Protein AF-A0AAW6T1L1-F1 (afdb_monomer_lite)

pLDDT: mean 94.18, std 6.64, range [55.56, 98.31]

Structure (mmCIF, N/CA/C/O backbone):
data_AF-A0AAW6T1L1-F1
#
_entry.id   AF-A0AAW6T1L1-F1
#
loop_
_atom_site.group_PDB
_atom_site.id
_atom_site.type_symbol
_atom_site.label_atom_id
_atom_site.label_alt_id
_atom_site.label_comp_id
_atom_site.label_asym_id
_atom_site.label_entity_id
_atom_site.label_seq_id
_atom_site.pdbx_PDB_ins_code
_atom_site.Cartn_x
_atom_site.Cartn_y
_atom_site.Cartn_z
_atom_site.occupancy
_atom_site.B_iso_or_equiv
_atom_site.auth_seq_id
_atom_site.auth_comp_id
_atom_site.auth_asym_id
_atom_site.auth_atom_id
_atom_site.pdbx_PDB_model_num
ATOM 1 N N . MET A 1 1 ? 7.557 -18.595 3.979 1.00 55.56 1 MET A N 1
ATOM 2 C CA . MET A 1 1 ? 6.472 -17.636 4.281 1.00 55.56 1 MET A CA 1
ATOM 3 C C . MET A 1 1 ? 5.802 -17.263 2.972 1.00 55.56 1 MET A C 1
ATOM 5 O O . MET A 1 1 ? 6.517 -16.931 2.035 1.00 55.56 1 MET A O 1
ATOM 9 N N . SER A 1 2 ? 4.479 -17.384 2.877 1.00 85.12 2 SER A N 1
ATOM 10 C CA . SER A 1 2 ? 3.704 -16.877 1.741 1.00 85.12 2 SER A CA 1
ATOM 11 C C . SER A 1 2 ? 3.286 -15.435 2.027 1.00 85.12 2 SER A C 1
ATOM 13 O O . SER A 1 2 ? 2.794 -15.134 3.113 1.00 85.12 2 SER A O 1
ATOM 15 N N . PHE A 1 3 ? 3.510 -14.535 1.072 1.00 89.44 3 PHE A N 1
ATOM 16 C CA . P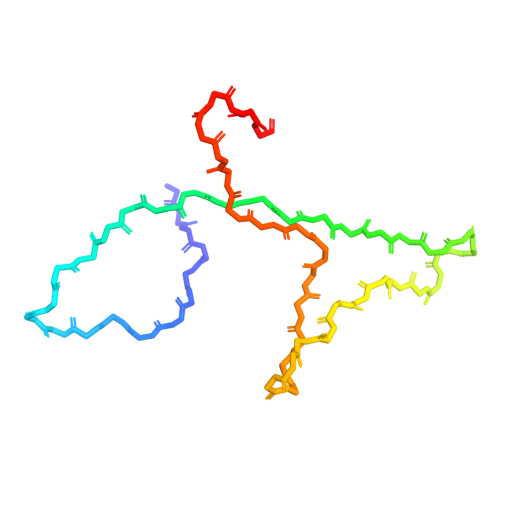HE A 1 3 ? 3.065 -13.146 1.165 1.00 89.44 3 PHE A CA 1
ATOM 17 C C . PHE A 1 3 ? 1.717 -13.004 0.468 1.00 89.44 3 PHE A C 1
ATOM 19 O O . PHE A 1 3 ? 1.564 -13.444 -0.675 1.00 89.44 3 PHE A O 1
ATOM 26 N N . ILE A 1 4 ? 0.752 -12.369 1.135 1.00 95.00 4 ILE A N 1
ATOM 27 C CA . ILE A 1 4 ? -0.488 -11.970 0.472 1.00 95.00 4 ILE A CA 1
ATOM 28 C C . ILE A 1 4 ? -0.105 -10.939 -0.590 1.00 95.00 4 ILE A C 1
ATOM 30 O O . ILE A 1 4 ? 0.451 -9.889 -0.275 1.00 95.00 4 ILE 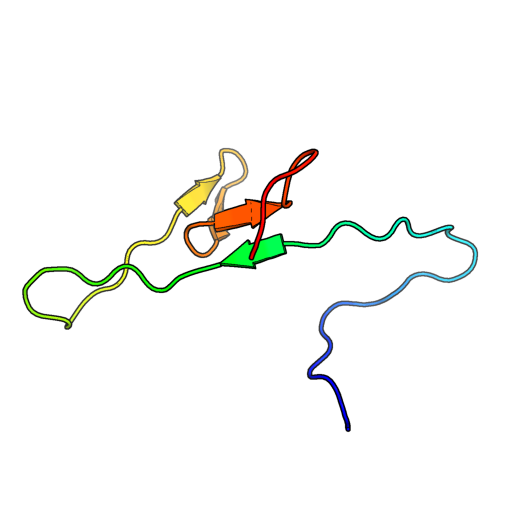A O 1
ATOM 34 N N . THR A 1 5 ? -0.347 -11.284 -1.848 1.00 93.62 5 THR A N 1
ATOM 35 C CA . THR A 1 5 ? 0.067 -10.491 -3.004 1.00 93.62 5 THR A CA 1
ATOM 36 C C . THR A 1 5 ? -1.168 -10.149 -3.821 1.00 93.62 5 THR A C 1
ATOM 38 O O . THR A 1 5 ? -2.007 -11.012 -4.069 1.00 93.62 5 THR A O 1
ATOM 41 N N . PHE A 1 6 ? -1.272 -8.888 -4.231 1.00 95.00 6 PHE A N 1
ATOM 42 C CA . PHE A 1 6 ? -2.390 -8.361 -5.008 1.00 95.00 6 PHE A CA 1
ATOM 43 C C . PHE A 1 6 ? -1.882 -7.687 -6.285 1.00 95.00 6 PHE A C 1
ATOM 45 O O . PHE A 1 6 ? -0.726 -7.269 -6.357 1.00 95.00 6 PHE A O 1
ATOM 52 N N . GLY A 1 7 ? -2.777 -7.538 -7.265 1.00 94.50 7 GLY A N 1
ATOM 53 C CA . GLY A 1 7 ? -2.474 -6.957 -8.573 1.00 94.50 7 GLY A CA 1
ATOM 54 C C . GLY A 1 7 ? -1.990 -7.989 -9.593 1.00 94.50 7 GLY A C 1
ATOM 55 O O . GLY A 1 7 ? -1.551 -9.083 -9.244 1.00 94.50 7 GLY A O 1
ATOM 56 N N . GLN A 1 8 ? -2.092 -7.636 -10.874 1.00 95.44 8 GLN A N 1
ATOM 57 C CA . GLN A 1 8 ? -1.526 -8.418 -11.970 1.00 95.44 8 GLN A CA 1
ATOM 58 C C . GLN A 1 8 ? -0.198 -7.792 -12.385 1.00 95.44 8 GLN A C 1
ATOM 60 O O . GLN A 1 8 ? -0.142 -6.611 -12.727 1.00 95.44 8 GLN A O 1
ATOM 65 N N . LYS A 1 9 ? 0.880 -8.577 -12.319 1.00 94.25 9 LYS A N 1
ATOM 66 C CA . LYS A 1 9 ? 2.181 -8.163 -12.840 1.00 94.25 9 LYS A CA 1
ATOM 67 C C . LYS A 1 9 ? 2.183 -8.394 -14.347 1.00 94.25 9 LYS A C 1
ATOM 69 O O . LYS A 1 9 ? 1.881 -9.496 -14.788 1.00 94.25 9 LYS A O 1
ATOM 74 N N . GLU A 1 10 ? 2.499 -7.361 -15.112 1.00 96.81 10 GLU A N 1
ATOM 75 C CA . GLU A 1 10 ? 2.566 -7.448 -16.567 1.00 96.81 10 GLU A CA 1
ATOM 76 C C . GLU A 1 10 ? 3.932 -7.976 -17.010 1.00 96.81 10 GLU A C 1
ATOM 78 O O . GLU A 1 10 ? 4.974 -7.575 -16.477 1.00 96.81 10 GLU A O 1
ATOM 83 N N . ASP A 1 11 ? 3.917 -8.865 -18.002 1.00 94.81 11 ASP A N 1
ATOM 84 C CA . ASP A 1 11 ? 5.130 -9.397 -18.612 1.00 94.81 11 ASP A CA 1
ATOM 85 C C . ASP A 1 11 ? 5.903 -8.304 -19.363 1.00 94.81 11 ASP A C 1
ATOM 87 O O . ASP A 1 11 ? 5.347 -7.298 -19.805 1.00 94.81 11 ASP A O 1
ATOM 91 N N . ALA A 1 12 ? 7.216 -8.509 -19.497 1.00 94.94 12 ALA A N 1
ATOM 92 C CA . ALA A 1 12 ? 8.142 -7.604 -20.185 1.00 94.94 12 ALA A CA 1
ATOM 93 C C . ALA A 1 12 ? 8.219 -6.160 -19.630 1.00 94.94 12 ALA A C 1
ATOM 95 O O . ALA A 1 12 ? 8.808 -5.293 -20.275 1.00 94.94 12 ALA A O 1
ATOM 96 N N . LYS A 1 13 ? 7.692 -5.893 -18.424 1.00 96.06 13 LYS A N 1
ATOM 97 C CA . LYS A 1 13 ? 7.913 -4.633 -17.696 1.00 96.06 13 LYS A CA 1
ATOM 98 C C . LYS A 1 13 ? 8.962 -4.786 -16.598 1.00 96.06 13 LYS A C 1
ATOM 100 O O . LYS A 1 13 ? 8.940 -5.738 -15.814 1.00 96.06 13 LYS A O 1
ATOM 105 N N . GLU A 1 14 ? 9.839 -3.795 -16.485 1.00 96.25 14 GLU A N 1
ATOM 106 C CA . GLU A 1 14 ? 10.734 -3.657 -15.337 1.00 96.25 14 GLU A CA 1
ATOM 107 C C . GLU A 1 14 ? 10.007 -2.951 -14.188 1.00 96.25 14 GLU A C 1
ATOM 109 O O . GLU A 1 14 ? 9.509 -1.836 -14.329 1.00 96.25 14 GLU A O 1
ATOM 114 N N . TYR A 1 15 ? 9.936 -3.613 -13.033 1.00 95.69 15 TYR A N 1
ATOM 115 C CA . TYR A 1 15 ? 9.304 -3.069 -11.832 1.00 95.69 15 TYR A CA 1
ATOM 116 C C . TYR A 1 15 ? 10.370 -2.630 -10.833 1.00 95.69 15 TYR A C 1
ATOM 118 O O . TYR A 1 15 ? 11.233 -3.422 -10.452 1.00 95.69 15 TYR A O 1
ATOM 126 N N . ILE A 1 16 ? 10.259 -1.396 -10.346 1.00 95.00 16 ILE A N 1
ATOM 127 C CA . ILE A 1 16 ? 11.094 -0.889 -9.255 1.00 95.00 16 ILE A CA 1
ATOM 128 C C . ILE A 1 16 ? 10.445 -1.171 -7.899 1.00 95.00 16 ILE A C 1
ATOM 130 O O . ILE A 1 16 ? 9.232 -1.031 -7.722 1.00 95.00 16 ILE A O 1
ATOM 134 N N . LYS A 1 17 ? 11.258 -1.553 -6.912 1.00 92.25 17 LYS A N 1
ATOM 135 C CA . LYS A 1 17 ? 10.783 -1.744 -5.539 1.00 92.25 17 LYS A CA 1
ATOM 136 C C . LYS A 1 17 ? 10.591 -0.382 -4.871 1.00 92.25 17 LYS A C 1
ATOM 138 O O . LYS A 1 17 ? 11.556 0.354 -4.693 1.00 92.25 17 LYS A O 1
ATOM 143 N N . ARG A 1 18 ? 9.360 -0.085 -4.451 1.00 93.19 18 ARG A N 1
ATOM 144 C CA . ARG A 1 18 ? 9.017 1.083 -3.626 1.00 93.19 18 ARG A CA 1
ATOM 145 C C . ARG A 1 18 ? 8.276 0.603 -2.374 1.00 93.19 18 ARG A C 1
ATOM 147 O O . ARG A 1 18 ? 7.103 0.253 -2.489 1.00 93.19 18 ARG A O 1
ATOM 154 N N . PRO A 1 19 ? 8.954 0.472 -1.219 1.00 92.88 19 PRO A N 1
ATOM 155 C CA . PRO A 1 19 ? 8.292 0.060 0.014 1.00 92.88 19 PRO A CA 1
ATOM 156 C C . PRO A 1 19 ? 7.301 1.136 0.469 1.00 92.88 19 PRO A C 1
ATOM 158 O O . PRO A 1 19 ? 7.519 2.323 0.236 1.00 92.88 19 PRO A O 1
ATOM 161 N N . ALA A 1 20 ? 6.216 0.712 1.109 1.00 95.12 20 ALA A N 1
ATOM 162 C CA . ALA A 1 20 ? 5.156 1.583 1.595 1.00 95.12 20 ALA A CA 1
ATOM 163 C C . ALA A 1 20 ? 4.620 1.064 2.932 1.00 95.12 20 ALA A C 1
ATOM 165 O O . ALA A 1 20 ? 4.615 -0.148 3.165 1.00 95.12 20 ALA A O 1
ATOM 166 N N . VAL A 1 21 ? 4.158 1.979 3.784 1.00 96.56 21 VAL A N 1
ATOM 167 C CA . VAL A 1 21 ? 3.523 1.676 5.073 1.00 96.56 21 VAL A CA 1
ATOM 168 C C . VAL A 1 21 ? 2.163 2.354 5.115 1.00 96.56 21 VAL A C 1
ATOM 170 O O . VAL A 1 21 ? 2.009 3.501 4.697 1.00 96.56 21 VAL A O 1
ATOM 173 N N . TYR A 1 22 ? 1.176 1.628 5.630 1.00 97.00 22 TYR A N 1
ATOM 174 C CA . TYR A 1 22 ? -0.194 2.096 5.797 1.00 97.00 22 TYR A CA 1
ATOM 175 C C . TYR A 1 22 ? -0.658 1.800 7.216 1.00 97.00 22 TYR A C 1
ATOM 177 O O . TYR A 1 22 ? -0.284 0.776 7.791 1.00 97.00 22 TYR A O 1
ATOM 185 N N . CYS A 1 23 ? -1.491 2.672 7.775 1.00 96.38 23 CYS A N 1
ATOM 186 C CA . CYS A 1 23 ? -2.036 2.500 9.114 1.00 96.38 23 CYS A CA 1
ATOM 187 C C . CYS A 1 23 ? -3.566 2.571 9.127 1.00 96.38 23 CYS A C 1
ATOM 189 O O . CYS A 1 23 ? -4.211 3.080 8.210 1.00 96.38 23 CYS A O 1
ATOM 191 N N . LEU A 1 24 ? -4.151 2.045 10.203 1.00 97.69 24 LEU A N 1
ATOM 192 C CA . LEU A 1 24 ? -5.565 2.213 10.510 1.00 97.69 24 LEU A CA 1
ATOM 193 C C . LEU A 1 24 ? -5.702 3.344 11.526 1.00 97.69 24 LEU A C 1
ATOM 195 O O . LEU A 1 24 ? -5.346 3.186 12.694 1.00 97.69 24 LEU A O 1
ATOM 199 N N . MET A 1 25 ? -6.213 4.488 11.081 1.00 97.62 25 MET A N 1
ATOM 200 C CA . MET A 1 25 ? -6.532 5.603 11.969 1.00 97.62 25 MET A CA 1
ATOM 201 C C . MET A 1 25 ? -7.995 5.512 12.378 1.00 97.62 25 MET A C 1
ATOM 203 O O . MET A 1 25 ? -8.882 5.693 11.546 1.00 97.62 25 MET A O 1
ATOM 207 N N . PHE A 1 26 ? -8.244 5.230 13.652 1.00 98.31 26 PHE A N 1
ATOM 208 C CA . PHE A 1 26 ? -9.591 5.138 14.205 1.00 98.31 26 PHE A CA 1
ATOM 209 C C . PHE A 1 26 ? -10.072 6.497 14.709 1.00 98.31 26 PHE A C 1
ATOM 211 O O . PHE A 1 26 ? -9.286 7.296 15.222 1.00 98.31 26 PHE A O 1
ATOM 218 N N . ASN A 1 27 ? -11.379 6.740 14.636 1.00 97.81 27 ASN A N 1
ATOM 219 C CA . ASN A 1 27 ? -11.986 7.799 15.437 1.00 97.81 27 ASN A CA 1
ATOM 220 C C . ASN A 1 27 ? -11.990 7.413 16.934 1.00 97.81 27 ASN A C 1
ATOM 222 O O . ASN A 1 27 ? -11.726 6.269 17.303 1.00 97.81 27 ASN A O 1
ATOM 226 N N . ASN A 1 28 ? -12.335 8.356 17.816 1.00 97.81 28 ASN A N 1
ATOM 227 C CA . ASN A 1 28 ? -12.287 8.128 19.267 1.00 97.81 28 ASN A CA 1
ATOM 228 C C . ASN A 1 28 ? -13.153 6.940 19.738 1.00 97.81 28 ASN A C 1
ATOM 230 O O . ASN A 1 28 ? -12.790 6.232 20.672 1.00 97.81 28 ASN A O 1
ATOM 234 N N . GLN A 1 29 ? -14.289 6.709 19.077 1.00 97.81 29 GLN A N 1
ATOM 235 C CA . GLN A 1 29 ? -15.213 5.618 19.403 1.00 97.81 29 GLN A CA 1
ATOM 236 C C . GLN A 1 29 ? -14.773 4.259 18.830 1.00 97.81 29 GLN A C 1
ATOM 238 O O . GLN A 1 29 ? -15.341 3.236 19.200 1.00 97.81 29 GLN A O 1
ATOM 243 N N . LYS A 1 30 ? -13.745 4.233 17.968 1.00 96.81 30 LYS A N 1
ATOM 244 C CA . LYS A 1 30 ? -13.230 3.048 17.260 1.00 96.81 30 LYS A CA 1
ATOM 245 C C . LYS A 1 30 ? -14.258 2.322 16.383 1.00 96.81 30 LYS A C 1
ATOM 247 O O . LYS A 1 30 ? -14.052 1.164 16.035 1.00 96.81 30 LYS A O 1
ATOM 252 N N . ASP A 1 31 ? -15.332 2.998 15.993 1.00 97.88 31 ASP A N 1
ATOM 253 C CA . ASP A 1 31 ? -16.363 2.482 15.086 1.00 97.88 31 ASP A CA 1
ATOM 254 C C . ASP A 1 31 ? -16.132 2.915 13.630 1.00 97.88 31 ASP A C 1
ATOM 256 O O . ASP A 1 31 ? -16.803 2.431 12.720 1.00 97.88 31 ASP A O 1
ATOM 260 N N . ARG A 1 32 ? -15.185 3.831 13.391 1.00 98.06 32 ARG A N 1
ATOM 261 C CA . ARG A 1 32 ? -14.847 4.337 12.057 1.00 98.06 32 ARG A CA 1
ATOM 262 C C . ARG A 1 32 ? -13.344 4.410 11.865 1.00 98.06 32 ARG A C 1
ATOM 264 O O . ARG A 1 32 ? -12.603 4.673 12.813 1.00 98.06 32 ARG A O 1
ATOM 271 N N . ILE A 1 33 ? -12.924 4.254 10.614 1.00 98.00 33 ILE A N 1
ATOM 272 C CA . ILE A 1 33 ? -11.546 4.478 10.180 1.00 98.00 33 ILE A CA 1
ATOM 273 C C .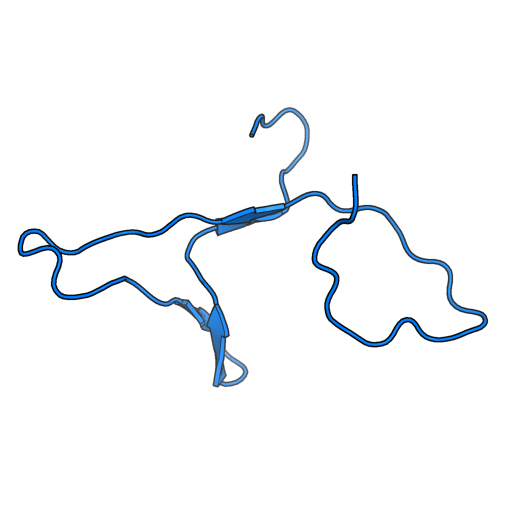 ILE A 1 33 ? -11.474 5.616 9.166 1.00 98.00 33 ILE A C 1
ATOM 275 O O . ILE A 1 33 ? -12.422 5.846 8.412 1.00 98.00 33 ILE A O 1
ATOM 279 N N . ALA A 1 34 ? -10.348 6.323 9.151 1.00 97.88 34 ALA A N 1
ATOM 280 C CA . ALA A 1 34 ? -10.060 7.312 8.125 1.00 97.88 34 ALA A CA 1
ATOM 281 C C . ALA A 1 34 ? -9.719 6.628 6.793 1.00 97.88 34 ALA A C 1
ATOM 283 O O . ALA A 1 34 ? -9.027 5.609 6.766 1.00 97.88 34 ALA A O 1
ATOM 284 N N . ILE A 1 35 ? -10.180 7.230 5.700 1.00 98.06 35 ILE A N 1
ATOM 285 C CA . ILE A 1 35 ? -9.889 6.842 4.320 1.00 98.06 35 ILE A CA 1
ATOM 286 C C . ILE A 1 35 ? -9.476 8.104 3.567 1.00 98.06 35 ILE A C 1
ATOM 288 O O . ILE A 1 35 ? -10.075 9.163 3.757 1.00 98.06 35 ILE A O 1
ATOM 292 N N . ILE A 1 36 ? -8.452 7.988 2.728 1.00 98.00 36 ILE A N 1
ATOM 293 C CA . ILE A 1 36 ? -7.974 9.063 1.861 1.00 98.00 36 ILE A CA 1
ATOM 294 C C . ILE A 1 36 ? -8.595 8.876 0.480 1.00 98.00 36 ILE A C 1
ATOM 296 O O . ILE A 1 36 ? -8.371 7.845 -0.153 1.00 98.00 36 ILE A O 1
ATOM 300 N N . GLU A 1 37 ? -9.361 9.861 0.019 1.00 9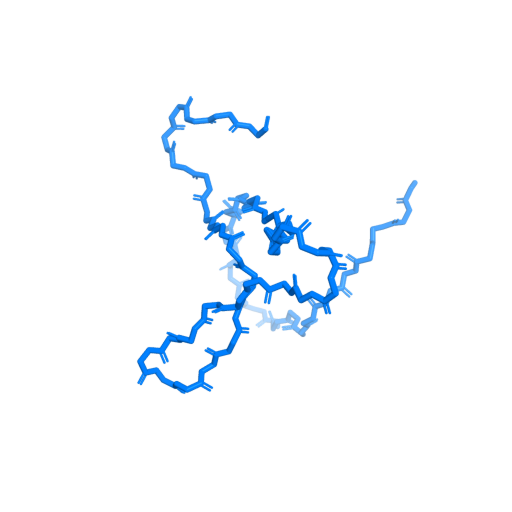8.00 37 GLU A N 1
ATOM 301 C CA . GLU A 1 37 ? -9.840 9.936 -1.362 1.00 98.00 37 GLU A CA 1
ATOM 302 C C . GLU A 1 37 ? -8.857 10.759 -2.199 1.00 98.00 37 GLU A C 1
ATOM 304 O O . GLU A 1 37 ? -8.530 11.897 -1.854 1.00 98.00 37 GLU A O 1
ATOM 309 N N . THR A 1 38 ? -8.348 10.180 -3.281 1.00 95.94 38 THR A N 1
ATOM 310 C CA . THR A 1 38 ? -7.464 10.870 -4.225 1.00 95.94 38 THR A CA 1
ATOM 311 C C . THR A 1 38 ? -8.275 11.602 -5.292 1.00 95.94 38 THR A C 1
ATOM 313 O O . THR A 1 38 ? -9.435 11.284 -5.539 1.00 95.94 38 THR A O 1
ATOM 316 N N . GLY A 1 39 ? -7.669 12.583 -5.970 1.00 96.44 39 GLY A N 1
ATOM 317 C CA . GLY A 1 39 ? -8.361 13.399 -6.983 1.00 96.44 39 GLY A CA 1
ATOM 318 C C . GLY A 1 39 ? -8.913 12.621 -8.189 1.00 96.44 39 GLY A C 1
ATOM 319 O O . GLY A 1 39 ? -9.683 13.175 -8.966 1.00 96.44 39 GLY A O 1
ATOM 320 N N . ASP A 1 40 ? -8.540 11.348 -8.344 1.00 97.06 40 ASP A N 1
ATOM 321 C CA . ASP A 1 40 ? -9.084 10.408 -9.330 1.00 97.06 40 ASP A CA 1
ATOM 322 C C . ASP A 1 40 ? -10.212 9.509 -8.772 1.00 97.06 40 ASP A C 1
ATOM 324 O O . ASP A 1 40 ? -10.594 8.534 -9.419 1.00 97.06 40 ASP A O 1
ATOM 328 N N . GLY A 1 41 ? -10.746 9.820 -7.585 1.00 97.31 41 GLY A N 1
ATOM 329 C CA . GLY A 1 41 ? -11.879 9.129 -6.958 1.00 97.31 41 GLY A CA 1
ATOM 330 C C . GLY A 1 41 ? -11.543 7.763 -6.352 1.00 97.31 41 GLY A C 1
ATOM 331 O O . GLY A 1 41 ? -12.444 6.972 -6.073 1.00 97.31 41 GLY A O 1
ATOM 332 N N . LYS A 1 42 ? -10.255 7.438 -6.181 1.00 97.31 42 LYS A N 1
ATOM 333 C CA . LYS A 1 42 ? -9.817 6.197 -5.526 1.00 97.31 42 LYS A CA 1
ATOM 334 C C . LYS A 1 42 ? -9.652 6.396 -4.026 1.00 97.31 42 LYS A C 1
ATOM 336 O O . LYS A 1 42 ? -9.353 7.487 -3.554 1.00 97.31 42 LYS A O 1
ATOM 341 N N . TYR A 1 43 ? -9.794 5.301 -3.289 1.00 97.81 43 TYR A N 1
ATOM 342 C CA . TYR A 1 43 ? -9.732 5.286 -1.833 1.00 97.81 43 TYR A CA 1
ATOM 343 C C . TYR A 1 43 ? -8.530 4.483 -1.344 1.00 97.81 43 TYR A C 1
ATOM 345 O O . TYR A 1 43 ? -8.318 3.347 -1.770 1.00 97.81 43 TYR A O 1
ATOM 353 N N . PHE A 1 44 ? -7.774 5.058 -0.414 1.00 97.44 44 PHE A N 1
ATOM 354 C CA . PHE A 1 44 ? -6.598 4.442 0.191 1.00 97.44 44 PHE A CA 1
ATOM 355 C C . PHE A 1 44 ? -6.633 4.548 1.714 1.00 97.44 44 PHE A C 1
ATOM 357 O O . PHE A 1 44 ? -7.255 5.445 2.287 1.00 97.44 44 PHE A O 1
ATOM 364 N N . LEU A 1 45 ? -5.922 3.637 2.378 1.00 98.06 45 LEU A N 1
ATOM 365 C CA . LEU A 1 45 ? -5.593 3.812 3.788 1.00 98.06 45 LEU A CA 1
ATOM 366 C C . LEU A 1 45 ? -4.621 4.992 3.956 1.00 98.06 45 LEU A C 1
ATOM 368 O O . LEU A 1 45 ? -3.802 5.230 3.063 1.00 98.06 45 LEU A O 1
ATOM 372 N N . PRO A 1 46 ? -4.654 5.695 5.098 1.00 97.50 46 PRO A N 1
ATOM 373 C CA . PRO A 1 46 ? -3.618 6.655 5.447 1.00 97.50 46 PRO A CA 1
ATOM 374 C C . PRO A 1 46 ? -2.226 6.010 5.432 1.00 97.50 46 PRO A C 1
ATOM 376 O O . PRO A 1 46 ? -2.022 4.933 5.998 1.00 97.50 46 PRO A O 1
ATOM 379 N N . GLY A 1 47 ? -1.271 6.672 4.784 1.00 95.69 47 GLY A N 1
ATOM 380 C CA . GLY A 1 47 ? 0.081 6.159 4.58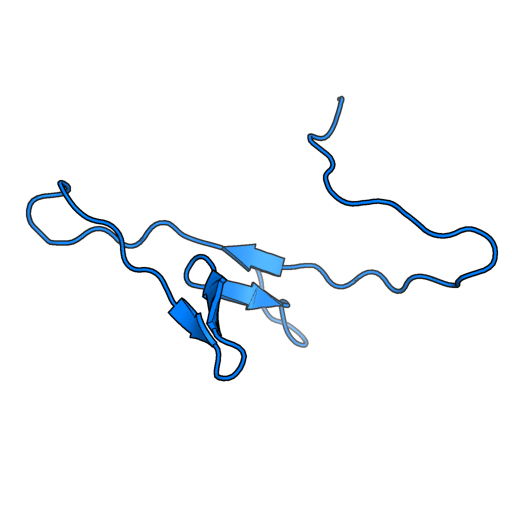3 1.00 95.69 47 GLY A CA 1
ATOM 381 C C . GLY A 1 47 ? 0.611 6.489 3.193 1.00 95.69 47 GLY A C 1
ATOM 382 O O . GLY A 1 47 ? 0.066 7.346 2.496 1.00 95.69 47 GLY A O 1
ATOM 383 N N . GLY A 1 48 ? 1.671 5.799 2.786 1.00 95.50 48 GLY A N 1
ATOM 384 C CA . GLY A 1 48 ? 2.330 6.058 1.513 1.00 95.50 48 GLY A CA 1
ATOM 385 C C . GLY A 1 48 ? 3.653 5.324 1.355 1.00 95.50 48 GLY A C 1
ATOM 386 O O . GLY A 1 48 ? 4.015 4.463 2.160 1.00 95.50 48 GLY A O 1
ATOM 387 N N . GLY A 1 49 ? 4.358 5.653 0.273 1.00 95.44 49 GLY A N 1
ATOM 388 C CA . GLY A 1 49 ? 5.720 5.178 0.054 1.00 95.44 49 GLY A CA 1
ATOM 389 C C . GLY A 1 49 ? 6.666 5.737 1.113 1.00 95.44 49 GLY A C 1
ATOM 390 O O . GLY A 1 49 ? 6.535 6.893 1.488 1.00 95.44 49 GLY A O 1
ATOM 391 N N . ILE A 1 50 ? 7.610 4.915 1.564 1.00 93.56 50 ILE A N 1
ATOM 392 C CA . ILE A 1 50 ? 8.701 5.356 2.438 1.00 93.56 50 ILE A CA 1
ATOM 393 C C . ILE A 1 50 ? 9.689 6.162 1.591 1.00 93.56 50 ILE A C 1
ATOM 395 O O . ILE A 1 50 ? 10.119 5.691 0.529 1.00 93.56 50 ILE A O 1
ATOM 399 N N . GLU A 1 51 ? 10.066 7.347 2.055 1.00 92.00 51 GLU A N 1
ATOM 400 C CA . GLU A 1 51 ? 10.979 8.244 1.356 1.00 92.00 51 GLU A CA 1
ATOM 401 C C . GLU A 1 51 ? 12.368 8.276 2.007 1.00 92.00 51 GLU A C 1
ATOM 403 O O . GLU A 1 51 ? 12.524 8.308 3.224 1.00 92.00 51 GLU A O 1
ATOM 408 N N . ASN A 1 52 ? 13.418 8.324 1.181 1.00 87.06 52 ASN A N 1
ATOM 409 C CA . ASN A 1 52 ? 14.805 8.542 1.609 1.00 87.06 52 ASN A CA 1
ATOM 410 C C . ASN A 1 52 ? 15.256 7.639 2.778 1.00 87.06 52 ASN A C 1
ATOM 412 O O . ASN A 1 52 ? 15.463 6.439 2.602 1.00 87.06 52 ASN A O 1
ATOM 416 N N . THR A 1 53 ? 15.465 8.241 3.951 1.00 89.56 53 THR A N 1
ATOM 417 C CA . THR A 1 53 ? 15.969 7.616 5.181 1.00 89.56 53 THR A CA 1
ATOM 418 C C . THR A 1 53 ? 14.861 7.338 6.197 1.00 89.56 53 THR A C 1
ATOM 420 O O . THR A 1 53 ? 15.159 7.091 7.365 1.00 89.56 53 THR A O 1
ATOM 423 N N . GLU A 1 54 ? 13.595 7.437 5.795 1.00 89.50 54 GLU A N 1
ATOM 424 C CA . GLU A 1 54 ? 12.460 7.104 6.649 1.00 89.50 54 GLU A CA 1
ATOM 425 C C . GLU A 1 54 ? 12.437 5.610 6.991 1.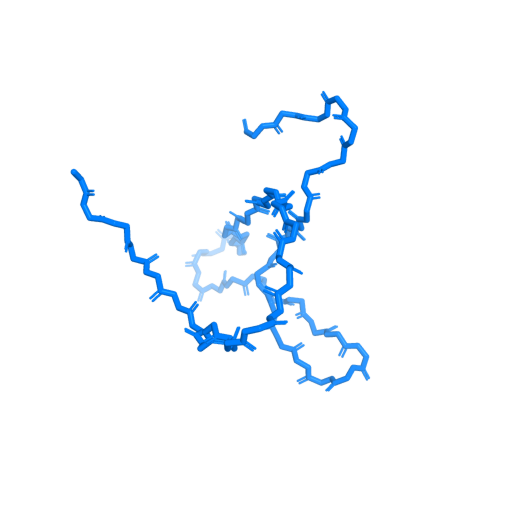00 89.50 54 GLU A C 1
ATOM 427 O O . GLU A 1 54 ? 12.898 4.744 6.240 1.00 89.50 54 GLU A O 1
ATOM 432 N N . THR A 1 55 ? 11.892 5.311 8.165 1.00 85.50 55 THR A N 1
ATOM 433 C CA . THR A 1 55 ? 11.759 3.953 8.693 1.00 85.50 55 THR A CA 1
ATOM 434 C C . THR A 1 55 ? 10.295 3.541 8.752 1.00 85.50 55 THR A C 1
ATOM 436 O O . THR A 1 55 ? 9.403 4.386 8.722 1.00 85.50 55 THR A O 1
ATOM 439 N N . HIS A 1 56 ? 10.066 2.231 8.830 1.00 74.88 56 HIS A N 1
ATOM 440 C CA . HIS A 1 56 ? 8.742 1.617 8.919 1.00 74.88 56 HIS A CA 1
ATOM 441 C C . HIS A 1 56 ? 8.305 1.391 10.366 1.00 74.88 56 HIS A C 1
ATOM 443 O O . HIS A 1 56 ? 9.199 1.191 11.221 1.00 74.88 56 HIS A O 1
#

Radius of gyration: 15.04 Å; chains: 1; bounding box: 32×31×40 Å

Foldseek 3Di:
DDDDDDDDDDPPDDDDDFDKDFDWDADPVRPDTDWDQDPVRDIDGPITTADDPDDD

Organism: NCBI:txid38875

Sequence (56 aa):
MSFITFGQKEDAKEYIKRPAVYCLMFNNQKDRIAIIETGDGKYFLPGGGIENTETH

Secondary structure (DSSP, 8-state):
-PPP--SPPPTT-------EEE---B-TTSS-B--EEPTTS-EE-SEEE--TT---

InterPro domains:
  IPR015797 NUDIX hydrolase-like domain superfamily [SSF55811] (1-55)